Protein AF-A0A843DKY7-F1 (afdb_monomer_lite)

Structure (mmCIF, N/CA/C/O backbone):
data_AF-A0A843DKY7-F1
#
_entry.id   AF-A0A843DKY7-F1
#
loop_
_atom_site.group_PDB
_atom_site.id
_atom_site.type_symbol
_atom_site.label_atom_id
_atom_site.label_alt_id
_atom_site.label_comp_id
_atom_site.label_asym_id
_atom_site.label_entity_id
_atom_site.label_seq_id
_atom_site.pdbx_PDB_ins_code
_atom_site.Cartn_x
_atom_site.Cartn_y
_atom_site.Cartn_z
_atom_site.occupancy
_atom_site.B_iso_or_equiv
_atom_site.auth_seq_id
_atom_site.auth_comp_id
_atom_site.auth_asym_id
_atom_site.auth_atom_id
_atom_site.pdbx_PDB_model_num
ATOM 1 N N . ILE A 1 1 ? 9.803 6.520 -13.014 1.00 85.88 1 ILE A N 1
ATOM 2 C CA . ILE A 1 1 ? 9.256 6.016 -14.302 1.00 85.88 1 ILE A CA 1
ATOM 3 C C . ILE A 1 1 ? 10.236 5.055 -14.974 1.00 85.88 1 ILE A C 1
ATOM 5 O O . ILE A 1 1 ? 9.936 3.872 -14.982 1.00 85.88 1 ILE A O 1
ATOM 9 N N . ILE A 1 2 ? 11.417 5.503 -15.434 1.00 92.06 2 ILE A N 1
ATOM 10 C CA . ILE A 1 2 ? 12.404 4.651 -16.144 1.00 92.06 2 ILE A CA 1
ATOM 11 C C . ILE A 1 2 ? 12.694 3.332 -15.413 1.00 92.06 2 ILE A C 1
ATOM 13 O O . ILE A 1 2 ? 12.571 2.276 -16.015 1.00 92.06 2 ILE A O 1
ATOM 17 N N . THR A 1 3 ? 12.972 3.379 -14.108 1.00 95.25 3 THR A N 1
ATOM 18 C CA . THR A 1 3 ? 13.234 2.190 -13.275 1.00 95.25 3 THR A CA 1
ATOM 19 C C . THR A 1 3 ? 12.109 1.154 -13.324 1.00 95.25 3 THR A C 1
ATOM 21 O O . THR A 1 3 ? 12.371 -0.039 -13.436 1.00 95.25 3 THR A O 1
ATOM 24 N N . ALA A 1 4 ? 10.850 1.600 -13.271 1.00 94.44 4 ALA A N 1
ATOM 25 C CA . ALA A 1 4 ? 9.692 0.713 -13.353 1.00 94.44 4 ALA A CA 1
ATOM 26 C C . ALA A 1 4 ? 9.533 0.141 -14.771 1.00 94.44 4 ALA A C 1
ATOM 28 O O . ALA A 1 4 ? 9.306 -1.055 -14.940 1.00 94.44 4 ALA A O 1
ATOM 29 N N . THR A 1 5 ? 9.714 0.974 -15.799 1.00 93.06 5 THR A N 1
ATOM 30 C CA . THR A 1 5 ? 9.671 0.535 -17.200 1.00 93.06 5 THR A CA 1
ATOM 31 C C . THR A 1 5 ? 10.745 -0.512 -17.496 1.00 93.06 5 THR A C 1
ATOM 33 O O . THR A 1 5 ? 10.452 -1.534 -18.114 1.00 93.06 5 THR A O 1
ATOM 36 N N . GLU A 1 6 ? 11.971 -0.293 -17.019 1.00 95.19 6 GLU A N 1
ATOM 37 C CA . GLU A 1 6 ? 13.092 -1.221 -17.168 1.00 95.19 6 GLU A CA 1
ATOM 38 C C . GLU A 1 6 ? 12.817 -2.555 -16.463 1.00 95.19 6 GLU A C 1
ATOM 40 O O . GLU A 1 6 ? 12.984 -3.613 -17.073 1.00 95.19 6 GLU A O 1
ATOM 45 N N . ALA A 1 7 ? 12.339 -2.513 -15.214 1.00 96.31 7 ALA A N 1
ATOM 46 C CA . ALA A 1 7 ? 11.987 -3.702 -14.441 1.00 96.31 7 ALA A CA 1
ATOM 47 C C . ALA A 1 7 ? 10.896 -4.534 -15.123 1.00 96.31 7 ALA A C 1
ATOM 49 O O . ALA A 1 7 ? 11.017 -5.751 -15.229 1.00 96.31 7 ALA A O 1
ATOM 50 N N . LYS A 1 8 ? 9.854 -3.886 -15.652 1.00 95.06 8 LYS A N 1
ATOM 51 C CA . LYS A 1 8 ? 8.794 -4.565 -16.402 1.00 95.06 8 LYS A CA 1
ATOM 52 C C . LYS A 1 8 ? 9.326 -5.205 -17.683 1.00 95.06 8 LYS A C 1
ATOM 54 O O . LYS A 1 8 ? 9.057 -6.375 -17.934 1.00 95.06 8 LYS A O 1
ATOM 59 N N . ALA A 1 9 ? 10.104 -4.469 -18.478 1.00 94.94 9 ALA A N 1
ATOM 60 C CA . ALA A 1 9 ? 10.707 -5.017 -19.690 1.00 94.94 9 ALA A CA 1
ATOM 61 C C . ALA A 1 9 ? 11.616 -6.215 -19.367 1.00 94.94 9 ALA A C 1
ATOM 63 O O . ALA A 1 9 ? 11.651 -7.189 -20.114 1.00 94.94 9 ALA A O 1
ATOM 64 N N . HIS A 1 10 ? 12.326 -6.169 -18.237 1.00 96.69 10 HIS A N 1
ATOM 65 C CA . HIS A 1 10 ? 13.105 -7.301 -17.755 1.00 96.69 10 HIS A CA 1
ATOM 66 C C . HIS A 1 10 ? 12.218 -8.486 -17.347 1.00 96.69 10 HIS A C 1
ATOM 68 O O . HIS A 1 10 ? 12.493 -9.596 -17.791 1.00 96.69 10 HIS A O 1
ATOM 74 N N . ALA A 1 11 ? 11.135 -8.269 -16.595 1.00 95.94 11 ALA A N 1
ATOM 75 C CA . ALA A 1 11 ? 10.189 -9.327 -16.228 1.00 95.94 11 ALA A CA 1
ATOM 76 C C . ALA A 1 11 ? 9.627 -10.042 -17.466 1.00 95.94 11 ALA A C 1
ATOM 78 O O . ALA A 1 11 ? 9.637 -11.267 -17.531 1.00 95.94 11 ALA A O 1
ATOM 79 N N . LEU A 1 12 ? 9.200 -9.283 -18.479 1.00 94.94 12 LEU A N 1
ATOM 80 C CA . LEU A 1 12 ? 8.682 -9.833 -19.734 1.00 94.94 12 LEU A CA 1
ATOM 81 C C . LEU A 1 12 ? 9.734 -10.676 -20.468 1.00 94.94 12 LEU A C 1
ATOM 83 O O . LEU A 1 12 ? 9.433 -11.788 -20.901 1.00 94.94 12 LEU A O 1
ATOM 87 N N . ARG A 1 13 ? 10.987 -10.204 -20.526 1.00 95.69 13 ARG A N 1
ATOM 88 C CA . ARG A 1 13 ? 12.103 -10.984 -21.084 1.00 95.69 13 ARG A CA 1
ATOM 89 C C . ARG A 1 13 ? 12.369 -12.271 -20.306 1.00 95.69 13 ARG A C 1
ATOM 91 O O . ARG A 1 13 ? 12.574 -13.306 -20.929 1.00 95.69 13 ARG A O 1
ATOM 98 N N . LEU A 1 14 ? 12.344 -12.232 -18.970 1.00 96.12 14 LEU A N 1
ATOM 99 C CA . LEU A 1 14 ? 12.521 -13.428 -18.131 1.00 96.12 14 LEU A CA 1
ATOM 100 C C . LEU A 1 14 ? 11.415 -14.464 -18.357 1.00 96.12 14 LEU A C 1
ATOM 102 O O . LEU A 1 14 ? 11.662 -15.659 -18.236 1.00 96.12 14 LEU A O 1
ATOM 106 N N . LEU A 1 15 ? 10.215 -14.017 -18.727 1.00 93.88 15 LEU A N 1
ATOM 107 C CA . LEU A 1 15 ? 9.104 -14.888 -19.108 1.00 93.88 15 LEU A CA 1
ATOM 108 C C . LEU A 1 15 ? 9.174 -15.361 -20.571 1.00 93.88 15 LEU A C 1
ATOM 110 O O . LEU A 1 15 ? 8.297 -16.103 -21.009 1.00 93.88 15 LEU A O 1
ATOM 114 N N . GLY A 1 16 ? 10.189 -14.949 -21.338 1.00 94.19 16 GLY A N 1
ATOM 115 C CA . GLY A 1 16 ? 10.361 -15.315 -22.745 1.00 94.19 16 GLY A CA 1
ATOM 116 C C . GLY A 1 16 ? 9.452 -14.548 -23.709 1.00 94.19 16 GLY A C 1
ATOM 117 O O . GLY A 1 16 ? 9.105 -15.075 -24.762 1.00 94.19 16 GLY A O 1
ATOM 118 N N . ARG A 1 17 ? 9.010 -13.337 -23.350 1.00 92.25 17 ARG A N 1
ATOM 119 C CA . ARG A 1 17 ? 8.252 -12.443 -24.241 1.00 92.25 17 ARG A CA 1
ATOM 120 C C . ARG A 1 17 ? 9.220 -11.557 -25.036 1.00 92.25 17 ARG A C 1
ATOM 122 O O . ARG A 1 17 ? 10.259 -11.141 -24.523 1.00 92.25 17 ARG A O 1
ATOM 129 N N . ASP A 1 18 ? 8.865 -11.260 -26.279 1.00 92.19 18 ASP A N 1
ATOM 130 C CA . ASP A 1 18 ? 9.649 -10.459 -27.232 1.00 92.19 18 ASP A CA 1
ATOM 131 C C . ASP A 1 18 ? 9.268 -8.966 -27.243 1.00 92.19 18 ASP A C 1
ATOM 133 O O . ASP A 1 18 ? 9.926 -8.149 -27.887 1.00 92.19 18 ASP A O 1
ATOM 137 N N . PHE A 1 19 ? 8.250 -8.589 -26.471 1.00 89.19 19 PHE A N 1
ATOM 138 C CA . PHE A 1 19 ? 7.805 -7.214 -26.274 1.00 89.19 19 PHE A CA 1
ATOM 139 C C . PHE A 1 19 ? 8.206 -6.662 -24.896 1.00 89.19 19 PHE A C 1
ATOM 141 O O . PHE A 1 19 ? 8.440 -7.393 -23.934 1.00 89.19 19 PHE A O 1
ATOM 148 N N . THR A 1 20 ? 8.272 -5.334 -24.785 1.00 87.06 20 THR A N 1
ATOM 149 C CA . THR A 1 20 ? 8.711 -4.622 -23.567 1.00 87.06 20 THR A CA 1
ATOM 150 C C . THR A 1 20 ? 7.587 -3.878 -22.841 1.00 87.06 20 THR A C 1
ATOM 152 O O . THR A 1 20 ? 7.809 -3.357 -21.744 1.00 87.06 20 THR A O 1
ATOM 155 N N . GLY A 1 21 ? 6.388 -3.833 -23.425 1.00 80.69 21 GLY A N 1
ATOM 156 C CA . GLY A 1 21 ? 5.214 -3.133 -22.902 1.00 80.69 21 GLY A CA 1
ATOM 157 C C . GLY A 1 21 ? 3.955 -3.987 -22.973 1.00 80.69 21 GLY A C 1
ATOM 158 O O . GLY A 1 21 ? 3.882 -4.932 -23.754 1.00 80.69 21 GLY A O 1
ATOM 159 N N . THR A 1 22 ? 2.972 -3.656 -22.142 1.00 79.19 22 THR A N 1
ATOM 160 C CA . THR A 1 22 ? 1.638 -4.276 -22.180 1.00 79.19 22 THR A CA 1
ATOM 161 C C . THR A 1 22 ? 0.618 -3.280 -22.733 1.00 79.19 22 THR A C 1
ATOM 163 O O . THR A 1 22 ? 0.951 -2.122 -22.974 1.00 79.19 22 THR A O 1
ATOM 166 N N . THR A 1 23 ? -0.634 -3.694 -22.944 1.00 74.94 23 THR A N 1
ATOM 167 C CA . THR A 1 23 ? -1.689 -2.812 -23.482 1.00 74.94 23 THR A CA 1
ATOM 168 C C . THR A 1 23 ? -2.015 -1.613 -22.582 1.00 74.94 23 THR A C 1
ATOM 170 O O . THR A 1 23 ? -2.646 -0.666 -23.042 1.00 74.94 23 THR A O 1
ATOM 173 N N . SER A 1 24 ? -1.587 -1.626 -21.316 1.00 69.44 24 SER A N 1
ATOM 174 C CA . SER A 1 24 ? -1.773 -0.529 -20.366 1.00 69.44 24 SER A CA 1
ATOM 175 C C . SER A 1 24 ? -0.558 -0.401 -19.450 1.00 69.44 24 SER A C 1
ATOM 177 O O . SER A 1 24 ? -0.392 -1.176 -18.510 1.00 69.44 24 SER A O 1
ATOM 179 N N . ASP A 1 25 ? 0.275 0.604 -19.706 1.00 78.75 25 ASP A N 1
ATOM 180 C CA . ASP A 1 25 ? 1.466 0.883 -18.912 1.00 78.75 25 ASP A CA 1
ATOM 181 C C . ASP A 1 25 ? 1.294 2.204 -18.156 1.00 78.75 25 ASP A C 1
ATOM 183 O O . ASP A 1 25 ? 1.544 3.282 -18.693 1.00 78.75 25 ASP A O 1
ATOM 187 N N . ALA A 1 26 ? 0.871 2.122 -16.896 1.00 84.56 26 ALA A N 1
ATOM 188 C CA . ALA A 1 26 ? 0.748 3.274 -16.010 1.00 84.56 26 ALA A CA 1
ATOM 189 C C . ALA A 1 26 ? 1.634 3.093 -14.774 1.00 84.56 26 ALA A C 1
ATOM 191 O O . ALA A 1 26 ? 1.743 1.999 -14.222 1.00 84.56 26 ALA A O 1
ATOM 192 N N . VAL A 1 27 ? 2.266 4.181 -14.334 1.00 85.94 27 VAL A N 1
ATOM 193 C CA . VAL A 1 27 ? 3.005 4.236 -13.070 1.00 85.94 27 VAL A CA 1
ATOM 194 C C . VAL A 1 27 ? 2.420 5.375 -12.256 1.00 85.94 27 VAL A C 1
ATOM 196 O O . VAL A 1 27 ? 2.495 6.528 -12.672 1.00 85.94 27 VAL A O 1
ATOM 199 N N . ILE A 1 28 ? 1.867 5.041 -11.096 1.00 86.50 28 ILE A N 1
ATOM 200 C CA . ILE A 1 28 ? 1.424 6.012 -10.099 1.00 86.50 28 ILE A CA 1
ATOM 201 C C . ILE A 1 28 ? 2.472 6.014 -8.990 1.00 86.50 28 ILE A C 1
ATOM 203 O O . ILE A 1 28 ? 2.857 4.955 -8.495 1.00 86.50 28 ILE A O 1
ATOM 207 N N . ALA A 1 29 ? 2.966 7.197 -8.638 1.00 83.75 29 ALA A N 1
ATOM 208 C CA . ALA A 1 29 ? 3.852 7.396 -7.503 1.00 83.75 29 ALA A CA 1
ATOM 209 C C . ALA A 1 29 ? 3.138 8.301 -6.500 1.00 83.75 29 ALA A C 1
ATOM 211 O O . ALA A 1 29 ? 2.734 9.406 -6.853 1.00 83.75 29 ALA A O 1
ATOM 212 N N . ALA A 1 30 ? 2.994 7.815 -5.274 1.00 83.00 30 ALA A N 1
ATOM 213 C CA . ALA A 1 30 ? 2.473 8.562 -4.139 1.00 83.00 30 ALA A CA 1
ATOM 214 C C . ALA A 1 30 ? 3.508 8.503 -3.010 1.00 83.00 30 ALA A C 1
ATOM 216 O O . ALA A 1 30 ? 4.257 7.528 -2.907 1.00 83.00 30 ALA A O 1
ATOM 217 N N . SER A 1 31 ? 3.582 9.558 -2.206 1.00 77.81 31 SER A N 1
ATOM 218 C CA . SER A 1 31 ? 4.491 9.656 -1.067 1.00 77.81 31 SER A CA 1
ATOM 219 C C . SER A 1 31 ? 3.825 10.470 0.028 1.00 77.81 31 SER A C 1
ATOM 221 O O . SER A 1 31 ? 3.148 11.452 -0.264 1.00 77.81 31 SER A O 1
ATOM 223 N N . GLU A 1 32 ? 4.085 10.085 1.269 1.00 73.06 32 GLU A N 1
ATOM 224 C CA . GLU A 1 32 ? 3.711 10.821 2.473 1.00 73.06 32 GLU A CA 1
ATOM 225 C C . GLU A 1 32 ? 4.990 11.126 3.270 1.00 73.06 32 GLU A C 1
ATOM 227 O O . GLU A 1 32 ? 5.943 10.341 3.249 1.00 73.06 32 GLU A O 1
ATOM 232 N N . GLY A 1 33 ? 5.026 12.270 3.955 1.00 74.88 33 GLY A N 1
ATOM 233 C CA . GLY A 1 33 ? 6.135 12.670 4.828 1.00 74.88 33 GLY A CA 1
ATOM 234 C C . GLY A 1 33 ? 7.287 13.430 4.155 1.00 74.88 33 GLY A C 1
ATOM 235 O O . GLY A 1 33 ? 7.268 13.740 2.966 1.00 74.88 33 GLY A O 1
ATOM 236 N N . ASP A 1 34 ? 8.307 13.737 4.961 1.00 77.25 34 ASP A N 1
ATOM 237 C CA . ASP A 1 34 ? 9.353 14.719 4.626 1.00 77.25 34 ASP A CA 1
ATOM 238 C C . ASP A 1 34 ? 10.498 14.163 3.764 1.00 77.25 34 ASP A C 1
ATOM 240 O O . ASP A 1 34 ? 11.342 14.910 3.264 1.00 77.25 34 ASP A O 1
ATOM 244 N N . THR A 1 35 ? 10.584 12.838 3.609 1.00 81.38 35 THR A N 1
ATOM 245 C CA . THR A 1 35 ? 11.693 12.217 2.874 1.00 81.38 35 THR A CA 1
ATOM 246 C C . THR A 1 35 ? 11.495 12.381 1.374 1.00 81.38 35 THR A C 1
ATOM 248 O O . THR A 1 35 ? 10.654 11.726 0.764 1.00 81.38 35 THR A O 1
ATOM 251 N N . VAL A 1 36 ? 12.339 13.206 0.756 1.00 84.12 36 VAL A N 1
ATOM 252 C CA . VAL A 1 36 ? 12.320 13.438 -0.690 1.00 84.12 36 VAL A CA 1
ATOM 253 C C . VAL A 1 36 ? 13.501 12.732 -1.352 1.00 84.12 36 VAL A C 1
ATOM 255 O O . VAL A 1 36 ? 14.664 13.057 -1.115 1.00 84.12 36 VAL A O 1
ATOM 258 N N . HIS A 1 37 ? 13.209 11.781 -2.238 1.00 86.44 37 HIS A N 1
ATOM 259 C CA . HIS A 1 37 ? 14.212 11.181 -3.115 1.00 86.44 37 HIS A CA 1
ATOM 260 C C . HIS A 1 37 ? 14.259 11.938 -4.443 1.00 86.44 37 HIS A C 1
ATOM 262 O O . HIS A 1 37 ? 13.343 11.832 -5.254 1.00 86.44 37 HIS A O 1
ATOM 268 N N . THR A 1 38 ? 15.348 12.665 -4.703 1.00 87.81 38 THR A N 1
ATOM 269 C CA . THR A 1 38 ? 15.523 13.403 -5.968 1.00 87.81 38 THR A CA 1
ATOM 270 C C . THR A 1 38 ? 15.547 12.474 -7.184 1.00 87.81 38 THR A C 1
ATOM 272 O O . THR A 1 38 ? 15.102 12.841 -8.269 1.00 87.81 38 THR A O 1
ATOM 275 N N . TYR A 1 39 ? 16.076 11.262 -7.019 1.00 90.12 39 TYR A N 1
ATOM 276 C CA . TYR A 1 39 ? 16.180 10.270 -8.079 1.00 90.12 39 TYR A CA 1
ATOM 277 C C . TYR A 1 39 ? 16.059 8.852 -7.513 1.00 90.12 39 TYR A C 1
ATOM 279 O O . TYR A 1 39 ? 16.431 8.575 -6.375 1.00 90.12 39 TYR A O 1
ATOM 287 N N . ALA A 1 40 ? 15.542 7.941 -8.340 1.00 93.19 40 ALA A N 1
ATOM 288 C CA . ALA A 1 40 ? 15.333 6.538 -7.985 1.00 93.19 40 ALA A CA 1
ATOM 289 C C . ALA A 1 40 ? 15.757 5.594 -9.124 1.00 93.19 40 ALA A C 1
ATOM 291 O O . ALA A 1 40 ? 15.056 4.635 -9.449 1.00 93.19 40 ALA A O 1
ATOM 292 N N . GLY A 1 41 ? 16.882 5.897 -9.782 1.00 94.44 41 GLY A N 1
ATOM 293 C CA . GLY A 1 41 ? 17.485 5.018 -10.794 1.00 94.44 41 GLY A CA 1
ATOM 294 C C . GLY A 1 41 ? 17.959 3.694 -10.186 1.00 94.44 41 GLY A C 1
ATOM 295 O O . GLY A 1 41 ? 18.215 3.633 -8.985 1.00 94.44 41 GLY A O 1
ATOM 296 N N . THR A 1 42 ? 18.114 2.646 -10.995 1.00 93.88 42 THR A N 1
ATOM 297 C CA . 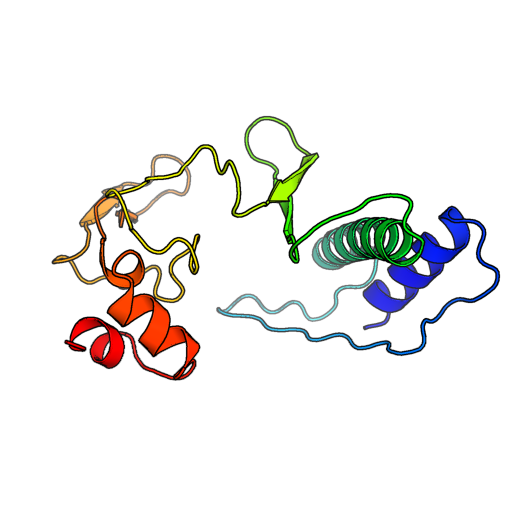THR A 1 42 ? 18.444 1.270 -10.551 1.00 93.88 42 THR A CA 1
ATOM 298 C C . THR A 1 42 ? 19.719 1.148 -9.711 1.00 93.88 42 THR A C 1
ATOM 300 O O . THR A 1 42 ? 19.853 0.209 -8.932 1.00 93.88 42 THR A O 1
ATOM 303 N N . PHE A 1 43 ? 20.637 2.112 -9.806 1.00 93.19 43 PHE A N 1
ATOM 304 C CA . PHE A 1 43 ? 21.839 2.157 -8.971 1.00 93.19 43 PHE A CA 1
ATOM 305 C C . PHE A 1 43 ? 21.577 2.622 -7.524 1.00 93.19 43 PHE A C 1
ATOM 307 O O . PHE A 1 43 ? 22.348 2.315 -6.616 1.00 93.19 43 PHE A O 1
ATOM 314 N N . THR A 1 44 ? 20.478 3.338 -7.286 1.00 94.62 44 THR A N 1
ATOM 315 C CA . THR A 1 44 ? 20.116 3.866 -5.963 1.00 94.62 44 THR A CA 1
ATOM 316 C C . THR A 1 44 ? 19.361 2.865 -5.110 1.00 94.62 44 THR A C 1
ATOM 318 O O . THR A 1 44 ? 18.674 1.991 -5.625 1.00 94.62 44 THR A O 1
ATOM 321 N N . GLU A 1 45 ? 19.409 3.045 -3.794 1.00 92.50 45 GLU A N 1
ATOM 322 C CA . GLU A 1 45 ? 18.647 2.223 -2.855 1.00 92.50 45 GLU A CA 1
ATOM 323 C C . GLU A 1 45 ? 17.117 2.253 -3.087 1.00 92.50 45 GLU A C 1
ATOM 325 O O . GLU A 1 45 ? 16.535 1.176 -3.241 1.00 92.50 45 GLU A O 1
ATOM 330 N N . PRO A 1 46 ? 16.435 3.416 -3.202 1.00 92.31 46 PRO A N 1
ATOM 331 C CA . PRO A 1 46 ? 15.014 3.435 -3.565 1.00 92.31 46 PRO A CA 1
ATOM 332 C C . PRO A 1 46 ? 14.757 2.810 -4.943 1.00 92.31 46 PRO A C 1
ATOM 334 O O . PRO A 1 46 ? 13.785 2.078 -5.117 1.00 92.31 46 PRO A O 1
ATOM 337 N N . GLY A 1 47 ? 15.648 3.029 -5.914 1.00 95.06 47 GLY A N 1
ATOM 338 C CA . GLY A 1 47 ? 15.515 2.449 -7.248 1.00 95.06 47 GLY A CA 1
ATOM 339 C C . GLY A 1 47 ? 15.629 0.927 -7.271 1.00 95.06 47 GLY A C 1
ATOM 340 O O . GLY A 1 47 ? 14.822 0.282 -7.933 1.00 95.06 47 GLY A O 1
ATOM 341 N N . LYS A 1 48 ? 16.555 0.335 -6.507 1.00 95.12 48 LYS A N 1
ATOM 342 C CA . LYS A 1 48 ? 16.673 -1.127 -6.347 1.00 95.12 48 LYS A CA 1
ATOM 343 C C . LYS A 1 48 ? 15.388 -1.734 -5.786 1.00 95.12 48 LYS A C 1
ATOM 345 O O . LYS A 1 48 ? 14.930 -2.761 -6.281 1.00 95.12 48 LYS A O 1
ATOM 350 N N . ARG A 1 49 ? 14.776 -1.075 -4.795 1.00 93.50 49 ARG A N 1
ATOM 351 C CA . ARG A 1 49 ? 13.513 -1.517 -4.177 1.00 93.50 49 ARG A CA 1
ATOM 352 C C . ARG A 1 49 ? 12.341 -1.434 -5.152 1.00 93.50 49 ARG A C 1
ATOM 354 O O . ARG A 1 49 ? 11.616 -2.412 -5.305 1.00 93.50 49 ARG A O 1
ATOM 361 N N . ILE A 1 50 ? 12.199 -0.308 -5.856 1.00 94.19 50 ILE A N 1
ATOM 362 C CA . ILE A 1 50 ? 11.181 -0.133 -6.906 1.00 94.19 50 ILE A CA 1
ATOM 363 C C . ILE A 1 50 ? 11.362 -1.188 -7.999 1.00 94.19 50 ILE A C 1
ATOM 365 O O . ILE A 1 50 ? 10.393 -1.819 -8.413 1.00 94.19 50 ILE A O 1
ATOM 369 N N . TYR A 1 51 ? 12.599 -1.404 -8.448 1.00 96.31 51 TYR A N 1
ATOM 370 C CA . TYR A 1 51 ? 12.911 -2.373 -9.490 1.00 96.31 51 TYR A CA 1
ATOM 371 C C . TYR A 1 51 ? 12.500 -3.788 -9.084 1.00 96.31 51 TYR A C 1
ATOM 373 O O . TYR A 1 51 ? 11.785 -4.452 -9.828 1.00 96.31 51 TYR A O 1
ATOM 381 N N . ALA A 1 52 ? 12.904 -4.233 -7.891 1.00 95.75 52 ALA A N 1
ATOM 382 C CA . ALA A 1 52 ? 12.559 -5.556 -7.382 1.00 95.75 52 ALA A CA 1
ATOM 383 C C . ALA A 1 52 ? 11.037 -5.746 -7.263 1.00 95.75 52 ALA A C 1
ATOM 385 O O . ALA A 1 52 ? 10.521 -6.788 -7.667 1.00 95.75 52 ALA A O 1
ATOM 386 N N . ALA A 1 53 ? 10.321 -4.727 -6.774 1.00 95.06 53 ALA A N 1
ATOM 387 C CA . ALA A 1 53 ? 8.867 -4.763 -6.641 1.00 95.06 53 ALA A CA 1
ATOM 388 C C . ALA A 1 53 ? 8.144 -4.865 -7.981 1.00 95.06 53 ALA A C 1
ATOM 390 O O . ALA A 1 53 ? 7.274 -5.719 -8.147 1.00 95.06 53 ALA A O 1
ATOM 391 N N . VAL A 1 54 ? 8.533 -4.043 -8.956 1.00 94.88 54 VAL A N 1
ATOM 392 C CA . VAL A 1 54 ? 7.925 -4.086 -10.288 1.00 94.88 54 VAL A CA 1
ATOM 393 C C . VAL A 1 54 ? 8.264 -5.396 -10.996 1.00 94.88 54 VAL A C 1
ATOM 395 O O . VAL A 1 54 ? 7.373 -6.006 -11.580 1.00 94.88 54 VAL A O 1
ATOM 398 N N . LEU A 1 55 ? 9.513 -5.866 -10.907 1.00 95.88 55 LEU A N 1
ATOM 399 C CA . LEU A 1 55 ? 9.934 -7.136 -11.499 1.00 95.88 55 LEU A CA 1
ATOM 400 C C . LEU A 1 55 ? 9.073 -8.295 -10.975 1.00 95.88 55 LEU A C 1
ATOM 402 O O . LEU A 1 55 ? 8.491 -9.034 -11.765 1.00 95.88 55 LEU A O 1
ATOM 406 N N . HIS A 1 56 ? 8.954 -8.425 -9.650 1.00 95.81 56 HIS A N 1
ATOM 407 C CA . HIS A 1 56 ? 8.163 -9.481 -9.018 1.00 95.81 56 HIS A CA 1
ATOM 408 C C . HIS A 1 56 ? 6.672 -9.364 -9.360 1.00 95.81 56 HIS A C 1
ATOM 410 O O . HIS A 1 56 ? 6.073 -10.320 -9.851 1.00 95.81 56 HIS A O 1
ATOM 416 N N . GLY A 1 57 ? 6.088 -8.176 -9.175 1.00 93.56 57 GLY A N 1
ATOM 417 C CA . GLY A 1 57 ? 4.664 -7.943 -9.411 1.00 93.56 57 GLY A CA 1
ATOM 418 C C . GLY A 1 57 ? 4.242 -8.196 -10.860 1.00 93.56 57 GLY A C 1
ATOM 419 O O . GLY A 1 57 ? 3.205 -8.814 -11.090 1.00 93.56 57 GLY A O 1
ATOM 420 N N . VAL A 1 58 ? 5.055 -7.787 -11.841 1.00 93.44 58 VAL A N 1
ATOM 421 C CA . VAL A 1 58 ? 4.776 -8.042 -13.264 1.00 93.44 58 VAL A CA 1
ATOM 422 C C . VAL A 1 58 ? 4.840 -9.534 -13.573 1.00 93.44 58 VAL A C 1
ATOM 424 O O . VAL A 1 58 ? 3.959 -10.036 -14.266 1.00 93.44 58 VAL A O 1
ATOM 427 N N . MET A 1 59 ? 5.829 -10.262 -13.042 1.00 93.69 59 MET A N 1
ATOM 428 C CA . MET A 1 59 ? 5.908 -11.710 -13.255 1.00 93.69 59 MET A CA 1
ATOM 429 C C . MET A 1 59 ? 4.661 -12.431 -12.735 1.00 93.69 59 MET A C 1
ATOM 431 O O . MET A 1 59 ? 4.088 -13.259 -13.442 1.00 93.69 59 MET A O 1
ATOM 435 N N . GLU A 1 60 ? 4.205 -12.089 -11.531 1.00 93.75 60 GLU A N 1
ATOM 436 C CA . GLU A 1 60 ? 2.999 -12.677 -10.943 1.00 93.75 60 GLU A CA 1
ATOM 437 C C . GLU A 1 60 ? 1.721 -12.261 -11.685 1.00 93.75 60 GLU A C 1
ATOM 439 O O . GLU A 1 60 ? 0.827 -13.082 -11.901 1.00 93.75 60 GLU A O 1
ATOM 444 N N . ALA A 1 61 ? 1.638 -11.011 -12.146 1.00 91.00 61 ALA A N 1
ATOM 445 C CA . ALA A 1 61 ? 0.511 -10.533 -12.943 1.00 91.00 61 ALA A CA 1
ATOM 446 C C . ALA A 1 61 ? 0.393 -11.271 -14.286 1.00 91.00 61 ALA A C 1
ATOM 448 O O . ALA A 1 61 ? -0.705 -11.686 -14.654 1.00 91.00 61 ALA A O 1
ATOM 449 N N . VAL A 1 62 ? 1.508 -11.490 -14.992 1.00 91.31 62 VAL A N 1
ATOM 450 C CA . VAL A 1 62 ? 1.506 -12.213 -16.274 1.00 91.31 62 VAL A CA 1
ATOM 451 C C . VAL A 1 62 ? 1.106 -13.676 -16.081 1.00 91.31 62 VAL A C 1
ATOM 453 O O . VAL A 1 62 ? 0.219 -14.152 -16.785 1.00 91.31 62 VAL A O 1
ATOM 456 N N . LYS A 1 63 ? 1.661 -14.373 -15.077 1.00 91.19 63 LYS A N 1
ATOM 457 C CA . LYS A 1 63 ? 1.265 -15.759 -14.754 1.00 91.19 63 LYS A CA 1
ATOM 458 C C . LYS A 1 63 ? -0.242 -15.894 -14.519 1.00 91.19 63 LYS A C 1
ATOM 460 O O . LYS A 1 63 ? -0.837 -16.893 -14.919 1.00 91.19 63 LYS A O 1
ATOM 465 N N . ARG A 1 64 ? -0.857 -14.902 -13.864 1.00 90.50 64 ARG A N 1
ATOM 466 C CA . ARG A 1 64 ? -2.308 -14.860 -13.622 1.00 90.50 64 ARG A CA 1
ATOM 467 C C . ARG A 1 64 ? -3.097 -14.558 -14.891 1.00 90.50 64 ARG A C 1
ATOM 469 O O . ARG A 1 64 ? -4.094 -15.223 -15.143 1.00 90.50 64 ARG A O 1
ATOM 476 N N . HIS A 1 65 ? -2.644 -13.597 -15.696 1.00 89.31 65 HIS A N 1
ATOM 477 C CA . HIS A 1 65 ? -3.269 -13.273 -16.980 1.00 89.31 65 HIS A CA 1
ATOM 478 C C . HIS A 1 65 ? -3.300 -14.483 -17.926 1.00 89.31 65 HIS A C 1
ATOM 480 O O . HIS A 1 65 ? -4.291 -14.715 -18.607 1.00 89.31 65 HIS A O 1
ATOM 486 N N . GLU A 1 66 ? -2.241 -15.291 -17.909 1.00 90.38 66 GLU A N 1
ATOM 487 C CA . GLU A 1 66 ? -2.106 -16.501 -18.727 1.00 90.38 66 GLU A CA 1
ATOM 488 C C . GLU A 1 66 ? -2.795 -17.734 -18.119 1.00 90.38 66 GLU A C 1
ATOM 490 O O . GLU A 1 66 ? -2.746 -18.817 -18.694 1.00 90.38 66 GLU A O 1
ATOM 495 N N . GLY A 1 67 ? -3.423 -17.603 -16.946 1.00 89.75 67 GLY A N 1
ATOM 496 C CA . GLY A 1 67 ? -4.129 -18.701 -16.284 1.00 89.75 67 GLY A CA 1
ATOM 497 C C . GLY A 1 67 ? -3.224 -19.749 -15.625 1.00 89.75 67 GLY A C 1
ATOM 498 O O . GLY A 1 67 ? -3.730 -20.747 -15.120 1.00 89.75 67 GLY A O 1
ATOM 499 N N . THR A 1 68 ? -1.906 -19.523 -15.568 1.00 90.88 68 THR A N 1
ATOM 500 C CA . THR A 1 68 ? -0.955 -20.411 -14.867 1.00 90.88 68 THR A CA 1
ATOM 501 C C . THR A 1 68 ? -1.216 -20.431 -13.358 1.00 90.88 68 THR A C 1
ATOM 503 O O . THR A 1 68 ? -1.044 -21.453 -12.699 1.00 90.88 68 THR A O 1
ATOM 506 N N . VAL A 1 69 ? -1.648 -19.296 -12.799 1.00 87.38 69 VAL A N 1
ATOM 507 C CA . VAL A 1 69 ? -2.041 -19.160 -11.392 1.00 87.38 69 VAL A CA 1
ATOM 508 C C . VAL A 1 69 ? -3.435 -18.549 -11.3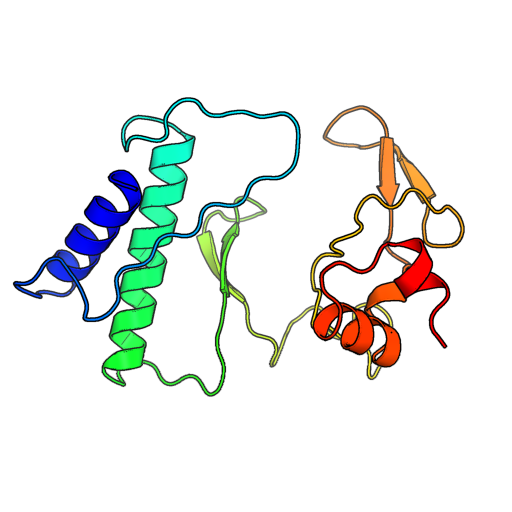27 1.00 87.38 69 VAL A C 1
ATOM 510 O O . VAL A 1 69 ? -3.639 -17.424 -11.774 1.00 87.38 69 VAL A O 1
ATOM 513 N N . SER A 1 70 ? -4.391 -19.262 -10.730 1.00 85.62 70 SER A N 1
ATOM 514 C CA . SER A 1 70 ? -5.750 -18.749 -10.525 1.00 85.62 70 SER A CA 1
ATOM 515 C C . SER A 1 70 ? -5.892 -18.066 -9.162 1.00 85.62 70 SER A C 1
ATOM 517 O O . SER A 1 70 ? -5.425 -18.577 -8.136 1.00 85.62 70 SER A O 1
ATOM 519 N N . ARG A 1 71 ? -6.544 -16.898 -9.154 1.00 83.12 71 ARG A N 1
ATOM 520 C CA . ARG A 1 71 ? -6.915 -16.138 -7.953 1.00 83.12 71 ARG A CA 1
ATOM 521 C C . ARG A 1 71 ? -8.314 -15.561 -8.132 1.00 83.12 71 ARG A C 1
ATOM 523 O O . ARG A 1 71 ? -8.606 -14.959 -9.159 1.00 83.12 71 ARG A O 1
ATOM 530 N N . GLY A 1 72 ? -9.165 -15.725 -7.120 1.00 81.62 72 GLY A N 1
ATOM 531 C CA . GLY A 1 72 ? -10.534 -15.194 -7.135 1.00 81.62 72 GLY A CA 1
ATOM 532 C C . GLY A 1 72 ? -10.625 -13.695 -6.834 1.00 81.62 72 GLY A C 1
ATOM 533 O O . GLY A 1 72 ? -11.665 -13.087 -7.078 1.00 81.62 72 GLY A O 1
ATOM 534 N N . ARG A 1 73 ? -9.557 -13.095 -6.293 1.00 81.50 73 ARG A N 1
ATOM 535 C CA . ARG A 1 73 ? -9.476 -11.678 -5.917 1.00 81.50 73 ARG A CA 1
ATOM 536 C C . ARG A 1 73 ? -8.065 -11.123 -6.139 1.00 81.50 73 ARG A C 1
ATOM 538 O O . ARG A 1 73 ? -7.118 -11.909 -6.197 1.00 81.50 73 ARG A O 1
ATOM 545 N N . PRO A 1 74 ? -7.909 -9.789 -6.251 1.00 82.81 74 PRO A N 1
ATOM 546 C CA . PRO A 1 74 ? -6.598 -9.147 -6.237 1.00 82.81 74 PRO A CA 1
ATOM 547 C C . PRO A 1 74 ? -5.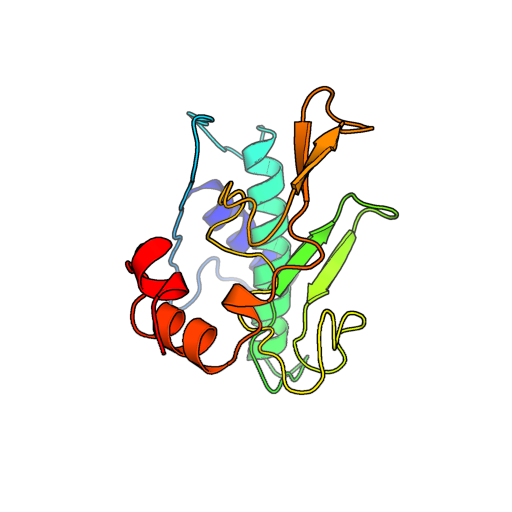813 -9.480 -4.962 1.00 82.81 74 PRO A C 1
ATOM 549 O O . PRO A 1 74 ? -6.395 -9.711 -3.903 1.00 82.81 74 PRO A O 1
ATOM 552 N N . SER A 1 75 ? -4.487 -9.471 -5.062 1.00 85.69 75 SER A N 1
ATOM 553 C CA . SER A 1 75 ? -3.579 -9.736 -3.940 1.00 85.69 75 SER A CA 1
ATOM 554 C C . SER A 1 75 ? -2.420 -8.752 -3.975 1.00 85.69 75 SER A C 1
ATOM 556 O O . SER A 1 75 ? -1.999 -8.332 -5.057 1.00 85.69 75 SER A O 1
ATOM 558 N N . TYR A 1 76 ? -1.884 -8.428 -2.802 1.00 85.94 76 TYR A N 1
ATOM 559 C CA . TYR A 1 76 ? -0.688 -7.601 -2.676 1.00 85.94 76 TYR A CA 1
ATOM 560 C C . TYR A 1 76 ? 0.534 -8.490 -2.485 1.00 85.94 76 TYR A C 1
ATOM 562 O O . TYR A 1 76 ? 0.472 -9.484 -1.771 1.00 85.94 76 TYR A O 1
ATOM 570 N N . PHE A 1 77 ? 1.653 -8.120 -3.100 1.00 89.69 77 PHE A N 1
ATOM 571 C CA . PHE A 1 77 ? 2.943 -8.738 -2.817 1.00 89.69 77 PHE A CA 1
ATOM 572 C C . PHE A 1 77 ? 3.782 -7.760 -2.020 1.00 89.69 77 PHE A C 1
ATOM 574 O O . PHE A 1 77 ? 4.056 -6.650 -2.478 1.00 89.69 77 PHE A O 1
ATOM 581 N N . ILE A 1 78 ? 4.169 -8.171 -0.822 1.00 88.00 78 ILE A N 1
ATOM 582 C CA . ILE A 1 78 ? 4.912 -7.334 0.108 1.00 88.00 78 ILE A CA 1
ATOM 583 C C . ILE A 1 78 ? 6.269 -7.988 0.322 1.00 88.00 78 ILE A C 1
ATOM 585 O O . ILE A 1 78 ? 6.369 -9.178 0.622 1.00 88.00 78 ILE A O 1
ATOM 589 N N . TYR A 1 79 ? 7.326 -7.200 0.154 1.00 89.50 79 TYR A N 1
ATOM 590 C CA . TYR A 1 79 ? 8.666 -7.622 0.524 1.00 89.50 79 TYR A CA 1
ATOM 591 C C . TYR A 1 79 ? 8.904 -7.281 1.992 1.00 89.50 79 TYR A C 1
ATO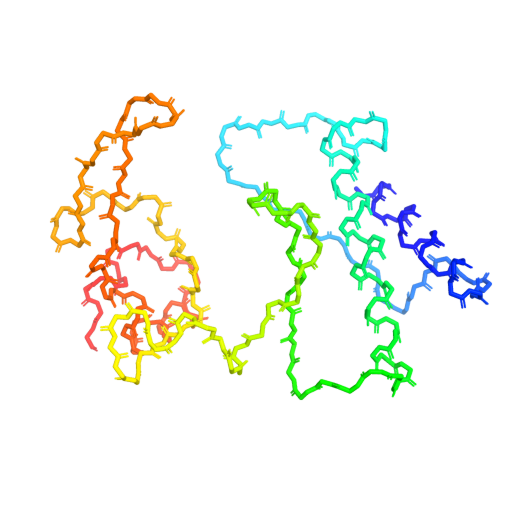M 593 O O . TYR A 1 79 ? 9.065 -6.110 2.349 1.00 89.50 79 TYR A O 1
ATOM 601 N N . SER A 1 80 ? 8.917 -8.298 2.847 1.00 84.06 80 SER A N 1
ATOM 602 C CA . SER A 1 80 ? 9.244 -8.130 4.259 1.00 84.06 80 SER A CA 1
ATOM 603 C C . SER A 1 80 ? 10.748 -8.269 4.469 1.00 84.06 80 SER A C 1
ATOM 605 O O . SER A 1 80 ? 11.404 -9.093 3.838 1.00 84.06 80 SER A O 1
ATOM 607 N N . ARG A 1 81 ? 11.297 -7.465 5.382 1.00 82.75 81 ARG A N 1
ATOM 608 C CA . ARG A 1 81 ? 12.636 -7.672 5.969 1.00 82.75 81 ARG A CA 1
ATOM 609 C C . ARG A 1 81 ? 12.552 -8.167 7.414 1.00 82.75 81 ARG A C 1
ATOM 611 O O . ARG A 1 81 ? 13.576 -8.294 8.075 1.00 82.75 81 ARG A O 1
ATOM 618 N N . PHE A 1 82 ? 11.338 -8.360 7.920 1.00 73.50 82 PHE A N 1
ATOM 619 C CA . PHE A 1 82 ? 11.089 -8.827 9.272 1.00 73.50 82 PHE A CA 1
ATOM 620 C C . PHE A 1 82 ? 11.169 -10.356 9.307 1.00 73.50 82 PHE A C 1
ATOM 622 O O . PHE A 1 82 ? 10.592 -11.007 8.440 1.00 73.50 82 PHE A O 1
ATOM 629 N N . ALA A 1 83 ? 11.855 -10.906 10.313 1.00 72.56 83 ALA A N 1
ATOM 630 C CA . ALA A 1 83 ? 12.230 -12.319 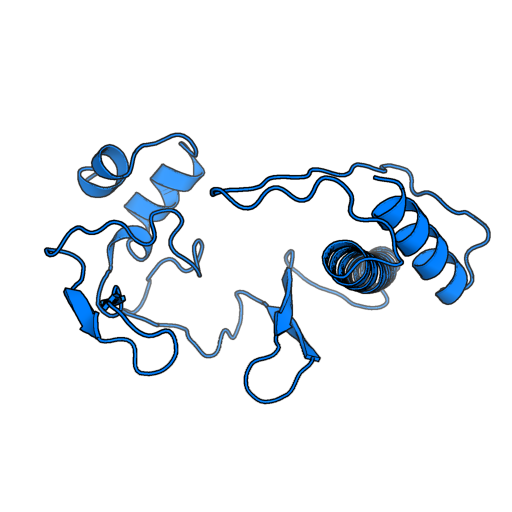10.404 1.00 72.56 83 ALA A CA 1
ATOM 631 C C . ALA A 1 83 ? 13.091 -12.783 9.212 1.00 72.56 83 ALA A C 1
ATOM 633 O O . ALA A 1 83 ? 14.287 -12.497 9.184 1.00 72.56 83 ALA A O 1
ATOM 634 N N . GLU A 1 84 ? 12.502 -13.467 8.232 1.00 77.06 84 GLU A N 1
ATOM 635 C CA . GLU A 1 84 ? 13.180 -13.897 7.009 1.00 77.06 84 GLU A CA 1
ATOM 636 C C . GLU A 1 84 ? 12.826 -12.950 5.859 1.00 77.06 84 GLU A C 1
ATOM 638 O O . GLU A 1 84 ? 11.656 -12.666 5.598 1.00 77.06 84 GLU A O 1
ATOM 643 N N . ALA A 1 85 ? 13.848 -12.426 5.180 1.00 84.38 85 ALA A N 1
ATOM 644 C CA . ALA A 1 85 ? 13.629 -11.497 4.085 1.00 84.38 85 ALA A CA 1
ATOM 645 C C . ALA A 1 85 ? 13.036 -12.226 2.872 1.00 84.38 85 ALA A C 1
ATOM 647 O O . ALA A 1 85 ? 13.629 -13.178 2.367 1.00 84.38 85 ALA A O 1
ATOM 648 N N . GLY A 1 86 ? 11.894 -11.755 2.370 1.00 89.81 86 GLY A N 1
ATOM 649 C CA . GLY A 1 86 ? 11.224 -12.427 1.264 1.00 89.81 86 GLY A CA 1
ATOM 650 C C . GLY A 1 86 ? 9.948 -11.748 0.784 1.00 89.81 86 GLY A C 1
ATOM 651 O O . GLY A 1 86 ? 9.383 -10.872 1.443 1.00 89.81 86 GLY A O 1
ATOM 652 N N . TRP A 1 87 ? 9.509 -12.176 -0.399 1.00 92.12 87 TRP A N 1
ATOM 653 C CA . TRP A 1 87 ? 8.204 -11.835 -0.955 1.00 92.12 87 TRP A CA 1
ATOM 654 C C . TRP A 1 87 ? 7.127 -12.697 -0.309 1.00 92.12 87 TRP A C 1
ATOM 656 O O . TRP A 1 87 ? 7.241 -13.921 -0.316 1.00 92.12 87 TRP A O 1
ATOM 666 N N . PHE A 1 88 ? 6.059 -12.071 0.177 1.00 88.00 88 PHE A N 1
ATOM 667 C CA . PHE A 1 88 ? 4.852 -12.782 0.578 1.00 88.00 88 PHE A CA 1
ATOM 668 C C . PHE A 1 88 ? 3.629 -12.228 -0.153 1.00 88.00 88 PHE A C 1
ATOM 670 O O . PHE A 1 88 ? 3.500 -11.020 -0.364 1.00 88.00 88 PHE A O 1
ATOM 677 N N . GLU A 1 89 ? 2.738 -13.131 -0.555 1.00 88.38 89 GLU A N 1
ATOM 678 C CA . GLU A 1 89 ? 1.431 -12.789 -1.111 1.00 88.38 89 GLU A CA 1
ATOM 679 C C . GLU A 1 89 ? 0.463 -12.565 0.053 1.00 88.38 89 GLU A C 1
ATOM 681 O O . GLU A 1 89 ? 0.100 -13.503 0.762 1.00 88.38 89 GLU A O 1
ATOM 686 N N . TRP A 1 90 ? 0.048 -11.321 0.267 1.00 84.38 90 TRP A N 1
ATOM 687 C CA . TRP A 1 90 ? -1.030 -11.015 1.192 1.00 84.38 90 TRP A CA 1
ATOM 688 C C . TRP A 1 90 ? -2.380 -11.294 0.527 1.00 84.38 90 TRP A C 1
ATOM 690 O O . TRP A 1 90 ? -2.680 -10.772 -0.555 1.00 84.38 90 TRP A O 1
ATOM 700 N N . GLN A 1 91 ? -3.197 -12.096 1.208 1.00 81.12 91 GLN A N 1
ATOM 701 C CA . GLN A 1 91 ? -4.556 -12.448 0.812 1.00 81.12 91 GLN A CA 1
ATOM 702 C C . GLN A 1 91 ? -5.521 -12.145 1.962 1.00 81.12 91 GLN A C 1
ATOM 704 O O . GLN A 1 91 ? -5.170 -12.279 3.136 1.00 81.12 91 GLN A O 1
ATOM 709 N N . LYS A 1 92 ? -6.749 -11.740 1.620 1.00 77.88 92 LYS A N 1
ATOM 710 C CA . LYS A 1 92 ? -7.802 -11.507 2.616 1.00 77.88 92 LYS A CA 1
ATOM 711 C C . LYS A 1 92 ? -8.289 -12.833 3.201 1.00 77.88 92 LYS A C 1
ATOM 713 O O . LYS A 1 92 ? -8.518 -12.941 4.404 1.00 77.88 92 LYS A O 1
ATOM 718 N N . GLU A 1 93 ? -8.452 -13.838 2.347 1.00 79.81 93 GLU A N 1
ATOM 719 C CA . GLU A 1 93 ? -8.853 -15.185 2.729 1.00 79.81 93 GLU A CA 1
ATOM 720 C C . GLU A 1 93 ? -7.725 -15.891 3.496 1.00 79.81 93 GLU A C 1
ATOM 722 O O . GLU A 1 93 ? -6.571 -15.865 3.081 1.00 79.81 93 GLU A O 1
ATOM 727 N N . GLY A 1 94 ? -8.053 -16.526 4.627 1.00 80.00 94 GLY A N 1
ATOM 728 C CA . GLY A 1 94 ? -7.073 -17.275 5.424 1.00 80.00 94 GLY A CA 1
ATOM 729 C C . GLY A 1 94 ? -6.002 -16.413 6.100 1.00 80.00 94 GLY A C 1
ATOM 730 O O . GLY A 1 94 ? -4.976 -16.949 6.513 1.00 80.00 94 GLY A O 1
ATOM 731 N N . CYS A 1 95 ? -6.221 -15.096 6.215 1.00 81.69 95 CYS A N 1
ATOM 732 C CA . CYS A 1 95 ? -5.297 -14.197 6.897 1.00 81.69 95 CYS A CA 1
ATOM 733 C C . CYS A 1 95 ? -5.028 -14.702 8.330 1.00 81.69 95 CYS A C 1
ATOM 735 O O . CYS A 1 95 ? -5.976 -14.803 9.115 1.00 81.69 95 CYS A O 1
ATOM 737 N N . PRO A 1 96 ? -3.763 -14.976 8.707 1.00 83.06 96 PRO A N 1
ATOM 738 C CA . PRO A 1 96 ? -3.431 -15.530 10.022 1.00 83.06 96 PRO A CA 1
ATOM 739 C C . PRO A 1 96 ? -3.718 -14.555 11.170 1.00 83.06 96 PRO A C 1
ATOM 741 O O . PRO A 1 96 ? -3.736 -14.953 12.329 1.00 83.06 96 PRO A O 1
ATOM 744 N N . TYR A 1 97 ? -3.942 -13.281 10.845 1.00 82.44 97 TYR A N 1
ATOM 745 C CA . TYR A 1 97 ? -4.268 -12.229 11.799 1.00 82.44 97 TYR A CA 1
ATOM 746 C C . TYR A 1 97 ? -5.777 -12.011 11.964 1.00 82.44 97 TYR A C 1
ATOM 748 O O . TYR A 1 97 ? -6.159 -11.095 12.679 1.00 82.44 97 TYR A O 1
ATOM 756 N N . TYR A 1 98 ? -6.645 -12.769 11.283 1.00 85.81 98 TYR A N 1
ATOM 757 C CA . TYR A 1 98 ? -8.095 -12.609 11.420 1.00 85.81 98 TYR A CA 1
ATOM 758 C C . TYR A 1 98 ? -8.683 -13.531 12.511 1.00 85.81 98 TYR A C 1
ATOM 760 O O . TYR A 1 98 ? -8.439 -14.738 12.454 1.00 85.81 98 TYR A O 1
ATOM 768 N N . PRO A 1 99 ? -9.538 -13.015 13.420 1.00 88.75 99 PRO A N 1
ATOM 769 C CA . PRO A 1 99 ? -9.778 -11.594 13.692 1.00 88.75 99 PRO A CA 1
ATOM 770 C C . PRO A 1 99 ? -8.615 -10.990 14.493 1.00 88.75 99 PRO A C 1
ATOM 772 O O . PRO A 1 99 ? -8.053 -11.657 15.358 1.00 88.75 99 PRO A O 1
ATOM 775 N N . CYS A 1 100 ? -8.274 -9.723 14.245 1.00 82.81 100 CYS A N 1
ATOM 776 C CA . CYS A 1 100 ? -7.239 -9.050 15.043 1.00 82.81 100 CYS A CA 1
ATOM 777 C C . CYS A 1 100 ? -7.802 -8.332 16.279 1.00 82.81 100 CYS A C 1
ATOM 779 O O . CYS A 1 100 ? -7.071 -8.165 17.246 1.00 82.81 100 CYS A O 1
ATOM 781 N N . HIS A 1 101 ? -9.088 -7.962 16.276 1.00 87.69 101 HIS A N 1
ATOM 782 C CA . HIS A 1 101 ? -9.781 -7.296 17.383 1.00 87.69 101 HIS A CA 1
ATOM 783 C C . HIS A 1 101 ? -11.100 -7.991 17.760 1.00 87.69 101 HIS A C 1
ATOM 785 O O . HIS A 1 101 ? -11.330 -8.248 18.938 1.00 87.69 101 HIS A O 1
ATOM 791 N N . PHE A 1 102 ? -11.979 -8.290 16.793 1.00 92.56 102 PHE A N 1
ATOM 792 C CA . PHE A 1 102 ? -13.286 -8.913 17.050 1.00 92.56 102 PHE A CA 1
ATOM 793 C C . PHE A 1 102 ? -13.848 -9.666 15.834 1.00 92.56 102 PHE A C 1
ATOM 795 O O . PHE A 1 102 ? -13.486 -9.414 14.685 1.00 92.56 102 PHE A O 1
ATOM 802 N N . GLU A 1 103 ? -14.758 -10.611 16.075 1.00 93.31 103 GLU A N 1
ATOM 803 C CA . GLU A 1 103 ? -15.417 -11.370 15.007 1.00 93.31 103 GLU A CA 1
ATOM 804 C C . GLU A 1 103 ? -16.320 -10.469 14.146 1.00 93.31 103 GLU A C 1
ATOM 806 O O . GLU A 1 103 ? -17.112 -9.685 14.661 1.00 93.31 103 GLU A O 1
ATOM 811 N N . GLY A 1 104 ? -16.210 -10.579 12.818 1.00 91.75 104 GLY A N 1
ATOM 812 C CA . GLY A 1 104 ? -16.991 -9.761 11.882 1.00 91.75 104 GLY A CA 1
ATOM 813 C C . GLY A 1 104 ? -16.400 -8.376 11.602 1.00 91.75 104 GLY A C 1
ATOM 814 O O . GLY A 1 104 ? -17.019 -7.577 10.898 1.00 91.75 104 GLY A O 1
ATOM 815 N N . GLN A 1 105 ? -15.201 -8.092 12.112 1.00 92.81 105 GLN A N 1
ATOM 816 C CA . GLN A 1 105 ? -14.460 -6.878 11.790 1.00 92.81 105 GLN A CA 1
ATOM 817 C C . GLN A 1 105 ? -14.172 -6.723 10.287 1.00 92.81 105 GLN A C 1
ATOM 819 O O . GLN A 1 105 ? -14.018 -7.691 9.536 1.00 92.81 105 GLN A O 1
ATOM 824 N N . SER A 1 106 ? -14.006 -5.476 9.862 1.00 92.12 106 SER A N 1
ATOM 825 C CA . SER A 1 106 ? -13.396 -5.132 8.586 1.00 92.12 106 SER A CA 1
ATOM 826 C C . SER A 1 106 ? -11.875 -5.260 8.669 1.00 92.12 106 SER A C 1
ATOM 828 O O . SER A 1 106 ? -11.249 -4.748 9.590 1.00 92.12 106 SER A O 1
ATOM 830 N N . CYS A 1 107 ? -11.279 -5.907 7.668 1.00 87.81 107 CYS A N 1
ATOM 831 C CA . CYS A 1 107 ? -9.828 -5.921 7.440 1.00 87.81 107 CYS A CA 1
ATOM 832 C C . CYS A 1 107 ? -9.464 -5.218 6.127 1.00 87.81 107 CYS A C 1
ATOM 834 O O . CYS A 1 107 ? -8.429 -5.510 5.536 1.00 87.81 107 CYS A O 1
ATOM 836 N N . ASP A 1 108 ? -10.336 -4.339 5.626 1.00 87.38 108 ASP A N 1
ATOM 837 C CA . ASP A 1 108 ? -10.079 -3.618 4.375 1.00 87.38 108 ASP A CA 1
ATOM 838 C C . ASP A 1 108 ? -8.903 -2.629 4.515 1.00 87.38 108 ASP A C 1
ATOM 840 O O . ASP A 1 108 ? -8.262 -2.302 3.520 1.00 87.38 108 ASP A O 1
ATOM 844 N N . PHE A 1 109 ? -8.574 -2.231 5.750 1.00 87.75 109 PHE A N 1
ATOM 845 C CA . PHE A 1 109 ? -7.418 -1.408 6.107 1.00 87.75 109 PHE A CA 1
ATOM 846 C C . PHE A 1 109 ? -6.504 -2.158 7.086 1.00 87.75 109 PHE A C 1
ATOM 848 O O . PHE A 1 109 ? -6.485 -1.870 8.279 1.00 87.75 109 PHE A O 1
ATOM 855 N N . CYS A 1 110 ? -5.738 -3.145 6.599 1.00 76.62 110 CYS A N 1
ATOM 856 C CA . CYS A 1 110 ? -4.770 -3.876 7.438 1.00 76.62 110 CYS A CA 1
ATOM 857 C C . CYS A 1 110 ? -3.735 -2.970 8.117 1.00 76.62 110 CYS A C 1
ATOM 859 O O . CYS A 1 110 ? -3.193 -3.332 9.157 1.00 76.62 110 CYS A O 1
ATOM 861 N N . TYR A 1 111 ? -3.471 -1.807 7.526 1.00 81.94 111 TYR A N 1
ATOM 862 C CA . TYR A 1 111 ? -2.801 -0.695 8.174 1.00 81.94 111 TYR A CA 1
ATOM 863 C C . TYR A 1 111 ? -3.757 0.497 8.198 1.00 81.94 111 TYR A C 1
ATOM 865 O O . TYR A 1 111 ? -4.429 0.767 7.202 1.00 81.94 111 TYR A O 1
ATOM 873 N N . CYS A 1 112 ? -3.823 1.191 9.333 1.00 88.12 112 CYS A N 1
ATOM 874 C CA . CYS A 1 112 ? -4.696 2.344 9.498 1.00 88.12 112 CYS A CA 1
ATOM 875 C C . CYS A 1 112 ? -4.124 3.547 8.720 1.00 88.12 112 CYS A C 1
ATOM 877 O O . CYS A 1 112 ? -3.041 4.006 9.080 1.00 88.12 112 CYS A O 1
ATOM 879 N N . PRO A 1 113 ? -4.820 4.097 7.704 1.00 90.81 113 PRO A N 1
ATOM 880 C CA . PRO A 1 113 ? -4.402 5.318 7.006 1.00 90.81 113 PRO A CA 1
ATOM 881 C C . PRO A 1 113 ? -4.251 6.536 7.923 1.00 90.81 113 PRO A C 1
ATOM 883 O O . PRO A 1 113 ? -3.520 7.456 7.590 1.00 90.81 113 PRO A O 1
ATOM 886 N N . PHE A 1 114 ? -4.892 6.538 9.094 1.00 92.69 114 PHE A N 1
ATOM 887 C CA . PHE A 1 114 ? -4.741 7.613 10.075 1.00 92.69 114 PHE A CA 1
ATOM 888 C C . PHE A 1 114 ? -3.591 7.384 11.056 1.00 92.69 114 PHE A C 1
ATOM 890 O O . PHE A 1 114 ? -3.464 8.145 12.006 1.00 92.69 114 PHE A O 1
ATOM 897 N N . TYR A 1 115 ? -2.786 6.326 10.915 1.00 89.50 115 TYR A N 1
ATOM 898 C CA . TYR A 1 115 ? -1.697 6.079 11.855 1.00 89.50 115 TYR A CA 1
ATOM 899 C C . TYR A 1 115 ? -0.495 7.014 11.607 1.00 89.50 115 TYR A C 1
ATOM 901 O O . TYR A 1 115 ? -0.007 7.071 10.478 1.00 89.50 115 TYR A O 1
ATOM 909 N N . PRO A 1 116 ? 0.097 7.608 12.664 1.00 91.56 116 PRO A N 1
ATOM 910 C CA . PRO A 1 116 ? -0.408 7.657 14.036 1.00 91.56 116 PRO A CA 1
ATOM 911 C C . PRO A 1 116 ? -1.471 8.758 14.178 1.00 91.56 116 PRO A C 1
ATOM 913 O O . PRO A 1 116 ? -1.203 9.910 13.852 1.00 91.56 116 PRO A O 1
ATOM 916 N N . CYS A 1 117 ? -2.653 8.430 14.713 1.00 91.81 117 CYS A N 1
ATOM 917 C CA . CYS A 1 117 ? -3.724 9.429 14.861 1.00 91.81 117 CYS A CA 1
ATOM 918 C C . CYS A 1 117 ? -3.555 10.278 16.126 1.00 91.81 117 CYS A C 1
ATOM 920 O O . CYS A 1 117 ? -4.085 11.379 16.209 1.00 91.81 117 CYS A O 1
ATOM 922 N N . GLY A 1 118 ? -2.823 9.765 17.122 1.00 92.62 118 GLY A N 1
ATOM 923 C CA . GLY A 1 118 ? -2.565 10.457 18.386 1.00 92.62 118 GLY A CA 1
ATOM 924 C C . GLY A 1 118 ? -3.774 10.573 19.320 1.00 92.62 118 GLY A C 1
ATOM 925 O O . GLY A 1 118 ? -3.632 11.148 20.394 1.00 92.62 118 GLY A O 1
ATOM 926 N N . ASP A 1 119 ? -4.938 10.033 18.950 1.00 93.81 119 ASP A N 1
ATOM 927 C CA . ASP A 1 119 ? -6.141 10.052 19.782 1.00 93.81 119 ASP A CA 1
ATOM 928 C C . ASP A 1 119 ? -6.018 9.020 20.915 1.00 93.81 119 ASP A C 1
ATOM 930 O O . ASP A 1 119 ? -6.202 7.819 20.707 1.00 93.81 119 ASP A O 1
ATOM 934 N N . GLU A 1 120 ? -5.705 9.485 22.126 1.00 93.25 120 GLU A N 1
ATOM 935 C CA . GLU A 1 120 ? -5.503 8.630 23.306 1.00 93.25 120 GLU A CA 1
ATOM 936 C C . GLU A 1 120 ? -6.776 7.891 23.769 1.00 93.25 120 GLU A C 1
ATOM 938 O O . GLU A 1 120 ? -6.713 7.021 24.633 1.00 93.25 120 GLU A O 1
ATOM 943 N N . THR A 1 121 ? -7.944 8.175 23.176 1.00 92.38 121 THR A N 1
ATOM 944 C CA . THR A 1 121 ? -9.145 7.343 23.377 1.00 92.38 121 THR A CA 1
ATOM 945 C C . THR A 1 121 ? -9.112 6.049 22.553 1.00 92.38 121 THR A C 1
ATOM 947 O O . THR A 1 121 ? -9.840 5.103 22.856 1.00 92.38 121 THR A O 1
ATOM 950 N N . LEU A 1 122 ? -8.254 5.990 21.528 1.00 92.69 122 LEU A N 1
ATOM 951 C CA . LEU A 1 122 ? -8.093 4.868 20.599 1.00 92.69 122 LEU A CA 1
ATOM 952 C C . LEU A 1 122 ? -6.747 4.137 20.752 1.00 92.69 122 LEU A C 1
ATOM 954 O O . LEU A 1 122 ? -6.527 3.117 20.096 1.00 92.69 122 LEU A O 1
ATOM 958 N N . GLY A 1 123 ? -5.831 4.640 21.577 1.00 92.88 123 GLY A N 1
ATOM 959 C CA . GLY A 1 123 ? -4.496 4.070 21.747 1.00 92.88 123 GLY A CA 1
ATOM 960 C C . GLY A 1 123 ? -3.670 4.818 22.786 1.00 92.88 123 GLY A C 1
ATOM 961 O O . GLY A 1 123 ? -4.188 5.647 23.522 1.00 92.88 123 GLY A O 1
ATOM 962 N N . GLU A 1 124 ? -2.375 4.528 22.851 1.00 94.88 124 GLU A N 1
ATOM 963 C CA . GLU A 1 124 ? -1.479 5.111 23.857 1.00 94.88 124 GLU A CA 1
ATOM 964 C C . GLU A 1 124 ? -0.059 5.324 23.316 1.00 94.88 124 GLU A C 1
ATOM 966 O O . GLU A 1 124 ? 0.404 4.594 22.444 1.00 94.88 124 GLU A O 1
ATOM 971 N N . TRP A 1 125 ? 0.675 6.312 23.830 1.00 94.44 125 TRP A N 1
ATOM 972 C CA . TRP A 1 125 ? 2.083 6.510 23.472 1.00 94.44 125 TRP A CA 1
ATOM 973 C C . TRP A 1 125 ? 3.006 5.639 24.333 1.00 94.44 125 TRP A C 1
ATOM 975 O O . TRP A 1 125 ? 3.187 5.919 25.520 1.00 94.44 125 TRP A O 1
ATOM 985 N N . ILE A 1 126 ? 3.661 4.648 23.724 1.00 93.19 126 ILE A N 1
ATOM 986 C CA . ILE A 1 126 ? 4.615 3.743 24.386 1.00 93.19 126 ILE A CA 1
ATOM 987 C C . ILE A 1 126 ? 6.059 4.047 23.981 1.00 93.19 126 ILE A C 1
ATOM 989 O O . ILE A 1 126 ? 6.320 4.551 22.888 1.00 93.19 126 ILE A O 1
ATOM 993 N N . ASP A 1 127 ? 7.017 3.712 24.841 1.00 92.25 127 ASP A N 1
ATOM 994 C CA . ASP A 1 127 ? 8.434 3.850 24.507 1.00 92.25 127 ASP A CA 1
ATOM 995 C C . ASP A 1 127 ? 8.863 2.773 23.497 1.00 92.25 127 ASP A C 1
ATOM 997 O O . ASP A 1 127 ? 8.628 1.575 23.674 1.00 92.25 127 ASP A O 1
ATOM 1001 N N . SER A 1 128 ? 9.511 3.201 22.415 1.00 85.06 128 SER A N 1
ATOM 1002 C CA . SER A 1 128 ? 10.052 2.306 21.400 1.00 85.06 128 SER A CA 1
ATOM 1003 C C . SER A 1 128 ? 11.295 1.598 21.919 1.00 85.06 128 SER A C 1
ATOM 1005 O O . SER A 1 128 ? 12.300 2.228 22.250 1.00 85.06 128 SER A O 1
ATOM 1007 N N . THR A 1 129 ? 11.273 0.270 21.882 1.00 77.00 129 THR A N 1
ATOM 1008 C CA . THR A 1 129 ? 12.429 -0.568 22.228 1.00 77.00 129 THR A CA 1
ATOM 1009 C C . THR A 1 129 ? 13.492 -0.621 21.127 1.00 77.00 129 THR A C 1
ATOM 1011 O O . THR A 1 129 ? 14.582 -1.135 21.362 1.00 77.00 129 THR A O 1
ATOM 1014 N N . THR A 1 130 ? 13.193 -0.119 19.922 1.00 73.75 130 THR A N 1
ATOM 1015 C CA . THR A 1 130 ? 14.029 -0.305 18.719 1.00 73.75 130 THR A CA 1
ATOM 1016 C C . THR A 1 130 ? 14.413 0.990 18.008 1.00 73.75 130 THR A C 1
ATOM 1018 O O . THR A 1 130 ? 15.523 1.076 17.494 1.00 73.75 130 THR A O 1
ATOM 1021 N N . LEU A 1 131 ? 13.527 1.988 17.953 1.00 70.12 131 LEU A N 1
ATOM 1022 C CA . LEU A 1 131 ? 13.755 3.232 17.201 1.00 70.12 131 LEU A CA 1
ATOM 1023 C C . LEU A 1 131 ? 14.295 4.376 18.073 1.00 70.12 131 LEU A C 1
ATOM 1025 O O . LEU A 1 131 ? 14.831 5.340 17.532 1.00 70.12 131 LEU A O 1
ATOM 1029 N N . GLY A 1 132 ? 14.184 4.257 19.402 1.00 75.75 132 GLY A N 1
ATOM 1030 C CA . GLY A 1 132 ? 14.394 5.365 20.334 1.00 75.75 132 GLY A CA 1
ATOM 1031 C C . GLY A 1 132 ? 13.263 6.400 20.241 1.00 75.75 132 GLY A C 1
ATOM 1032 O O . GLY A 1 132 ? 12.846 6.792 19.155 1.00 75.75 132 GLY A O 1
ATOM 1033 N N . GLY A 1 133 ? 12.737 6.843 21.384 1.00 85.56 133 GLY A N 1
ATOM 1034 C CA . GLY A 1 133 ? 11.577 7.745 21.440 1.00 85.56 133 GLY A CA 1
ATOM 1035 C C . GLY A 1 133 ? 10.241 7.005 21.547 1.00 85.56 133 GLY A C 1
ATOM 1036 O O . GLY A 1 133 ? 10.217 5.804 21.798 1.00 85.56 133 GLY A O 1
ATOM 1037 N N . LYS A 1 134 ? 9.125 7.727 21.399 1.00 90.31 134 LYS A N 1
ATOM 1038 C CA . LYS A 1 134 ? 7.771 7.180 21.581 1.00 90.31 134 LYS A CA 1
ATOM 1039 C C . LYS A 1 134 ? 7.138 6.750 20.259 1.00 90.31 134 LYS A C 1
ATOM 1041 O O . LYS A 1 134 ? 7.316 7.409 19.239 1.00 90.31 134 LYS A O 1
ATOM 1046 N N . VAL A 1 135 ? 6.362 5.673 20.299 1.00 90.12 135 VAL A N 1
ATOM 1047 C CA . VAL A 1 135 ? 5.496 5.207 19.208 1.00 90.12 135 VAL A CA 1
ATOM 1048 C C . VAL A 1 135 ? 4.060 5.118 19.709 1.00 90.12 135 VAL A C 1
ATOM 1050 O O . VAL A 1 135 ? 3.821 4.800 20.871 1.00 90.12 135 VAL A O 1
ATOM 1053 N N . PHE A 1 136 ? 3.098 5.421 18.844 1.00 92.75 136 PHE A N 1
ATOM 1054 C CA . PHE A 1 136 ? 1.686 5.341 19.195 1.00 92.75 136 PHE A CA 1
ATOM 1055 C C . PHE A 1 136 ? 1.199 3.894 19.047 1.00 92.75 136 PHE A C 1
ATOM 1057 O O . PHE A 1 136 ? 1.163 3.357 17.947 1.00 92.75 136 PHE A O 1
ATOM 1064 N N . ALA A 1 137 ? 0.841 3.234 20.139 1.00 91.00 137 ALA A N 1
ATOM 1065 C CA . ALA A 1 137 ? 0.278 1.893 20.144 1.00 91.00 137 ALA A CA 1
ATOM 1066 C C . ALA A 1 137 ? -1.239 1.951 19.924 1.00 91.00 137 ALA A C 1
ATOM 1068 O O . ALA A 1 137 ? -2.011 2.232 20.836 1.00 91.00 137 ALA A O 1
ATOM 1069 N N . CYS A 1 138 ? -1.676 1.639 18.703 1.00 88.50 138 CYS A N 1
ATOM 1070 C CA . CYS A 1 138 ? -3.092 1.516 18.345 1.00 88.50 138 CYS A CA 1
ATOM 1071 C C . CYS A 1 138 ? -3.611 0.066 18.452 1.00 88.50 138 CYS A C 1
ATOM 1073 O O . CYS A 1 138 ? -4.538 -0.312 17.740 1.00 88.50 138 CYS A O 1
ATOM 1075 N N . THR A 1 139 ? -2.994 -0.773 19.290 1.00 85.06 139 THR A N 1
ATOM 1076 C CA . THR A 1 139 ? -3.247 -2.228 19.377 1.00 85.06 139 THR A CA 1
ATOM 1077 C C . THR A 1 139 ? -4.654 -2.602 19.839 1.00 85.06 139 THR A C 1
ATOM 1079 O O . THR A 1 139 ? -5.058 -3.740 19.640 1.00 85.06 139 THR A O 1
ATOM 1082 N N . ASN A 1 140 ? -5.390 -1.661 20.435 1.00 86.44 140 ASN A N 1
ATOM 1083 C CA . ASN A 1 140 ? -6.786 -1.832 20.846 1.00 86.44 140 ASN A CA 1
ATOM 1084 C C . ASN A 1 140 ? -7.759 -0.974 20.010 1.00 86.44 140 ASN A C 1
ATOM 1086 O O . ASN A 1 140 ? -8.939 -0.872 20.344 1.00 86.44 140 ASN A O 1
ATOM 1090 N N . CYS A 1 141 ? -7.285 -0.337 18.933 1.00 91.81 141 CYS A N 1
ATOM 1091 C CA . CYS A 1 141 ? -8.089 0.575 18.125 1.00 91.81 141 CYS A CA 1
ATOM 1092 C C . CYS A 1 141 ? -9.058 -0.181 17.205 1.00 91.81 141 CYS A C 1
ATOM 1094 O O . CYS A 1 141 ? -8.664 -0.857 16.251 1.00 91.81 141 CYS A O 1
ATOM 1096 N N . GLN A 1 142 ? -10.357 0.015 17.427 1.00 93.44 142 GLN A N 1
ATOM 1097 C CA . GLN A 1 142 ? -11.409 -0.604 16.616 1.00 93.44 142 GLN A CA 1
ATOM 1098 C C . GLN A 1 142 ? -11.915 0.284 15.469 1.00 93.44 142 GLN A C 1
ATOM 1100 O O . GLN A 1 142 ? -12.681 -0.196 14.637 1.00 93.44 142 GLN A O 1
ATOM 1105 N N . LEU A 1 143 ? -11.448 1.535 15.362 1.00 94.31 143 LEU A N 1
ATOM 1106 C CA . LEU A 1 143 ? -12.010 2.556 14.467 1.00 94.31 143 LEU A CA 1
ATOM 1107 C C . LEU A 1 143 ? -12.240 2.064 13.027 1.00 94.31 143 LEU A C 1
ATOM 1109 O O . LEU A 1 143 ? -13.361 2.098 12.530 1.00 94.31 143 LEU A O 1
ATOM 1113 N N . LEU A 1 144 ? -11.190 1.574 12.361 1.00 94.31 144 LEU A N 1
ATOM 1114 C CA . LEU A 1 144 ? -11.277 1.056 10.986 1.00 94.31 144 LEU A CA 1
ATOM 1115 C C . LEU A 1 144 ? -11.522 -0.455 10.908 1.00 94.31 144 LEU A C 1
ATOM 1117 O O . LEU A 1 144 ? -11.616 -1.014 9.814 1.00 94.31 144 LEU A O 1
ATOM 1121 N N . HIS A 1 145 ? -11.674 -1.105 12.061 1.00 93.31 145 HIS A N 1
ATOM 1122 C CA . HIS A 1 145 ? -12.169 -2.473 12.163 1.00 93.31 145 HIS A CA 1
ATOM 1123 C C . HIS A 1 145 ? -13.700 -2.508 12.179 1.00 93.31 145 HIS A C 1
ATOM 1125 O O . HIS A 1 145 ? -14.295 -3.512 11.796 1.00 93.31 145 HIS A O 1
ATOM 1131 N N . GLU A 1 146 ? -14.367 -1.414 12.544 1.00 95.31 146 GLU A N 1
ATOM 1132 C CA . GLU A 1 146 ? -15.816 -1.284 12.427 1.00 95.31 146 GLU A CA 1
ATOM 1133 C C . GLU A 1 146 ? -16.255 -1.238 10.949 1.00 95.31 146 GLU A C 1
ATOM 1135 O O . GLU A 1 146 ? -15.873 -0.322 10.210 1.00 95.31 146 GLU A O 1
ATOM 1140 N N . PRO A 1 147 ? -17.102 -2.181 10.480 1.00 95.50 147 PRO A N 1
ATOM 1141 C CA . PRO A 1 147 ? -17.462 -2.275 9.063 1.00 95.50 147 PRO A CA 1
ATOM 1142 C C . PRO A 1 147 ? -18.104 -1.020 8.470 1.00 95.50 147 PRO A C 1
ATOM 1144 O O . PRO A 1 147 ? -17.913 -0.743 7.286 1.00 95.50 147 PRO A O 1
ATOM 1147 N N . LYS A 1 148 ? -18.867 -0.266 9.270 1.00 96.44 148 LYS A N 1
ATOM 1148 C CA . LYS A 1 148 ? -19.508 0.979 8.832 1.00 96.44 148 LYS A CA 1
ATOM 1149 C C . LYS A 1 148 ? -18.483 2.069 8.532 1.00 96.44 148 LYS A C 1
ATOM 1151 O O . LYS A 1 148 ? -18.495 2.618 7.438 1.00 96.44 148 LYS A O 1
ATOM 1156 N N . ARG A 1 149 ? -17.572 2.328 9.471 1.00 96.31 149 ARG A N 1
ATOM 1157 C CA . ARG A 1 149 ? -16.529 3.352 9.337 1.00 96.31 149 ARG A CA 1
ATOM 1158 C C . ARG A 1 149 ? -15.521 2.993 8.249 1.00 96.31 149 ARG A C 1
ATOM 1160 O O . ARG A 1 149 ? -15.182 3.833 7.422 1.00 96.31 149 ARG A O 1
ATOM 1167 N N . ALA A 1 150 ? -15.130 1.718 8.164 1.00 95.75 150 ALA A N 1
ATOM 1168 C CA . ALA A 1 150 ? -14.286 1.237 7.073 1.00 95.75 150 ALA A CA 1
ATOM 1169 C C . ALA A 1 150 ? -14.952 1.423 5.699 1.00 95.75 150 ALA A C 1
ATOM 1171 O O . ALA A 1 150 ? -14.307 1.829 4.737 1.00 95.75 150 ALA A O 1
ATOM 1172 N N . ARG A 1 151 ? -16.255 1.140 5.588 1.00 96.62 151 ARG A N 1
ATOM 1173 C CA . ARG A 1 151 ? -16.997 1.380 4.346 1.00 96.62 151 ARG A CA 1
ATOM 1174 C C . ARG A 1 151 ? -17.065 2.866 4.011 1.00 96.62 151 ARG A C 1
ATOM 1176 O O . ARG A 1 151 ? -16.766 3.216 2.876 1.00 96.62 151 ARG A O 1
ATOM 1183 N N . TYR A 1 152 ? -17.393 3.703 4.991 1.00 97.50 152 TYR A N 1
ATOM 1184 C CA . TYR A 1 152 ? -17.467 5.150 4.817 1.00 97.50 152 TYR A CA 1
ATOM 1185 C C . TYR A 1 152 ? -16.158 5.717 4.262 1.00 97.50 152 TYR A C 1
ATOM 1187 O O . TYR A 1 152 ? -16.174 6.373 3.228 1.00 97.50 152 TYR A O 1
ATOM 1195 N N . LEU A 1 153 ? -15.008 5.371 4.850 1.00 97.00 153 LEU A N 1
ATOM 1196 C CA . LEU A 1 153 ? -13.712 5.846 4.353 1.00 97.00 153 LEU A CA 1
ATOM 1197 C C . LEU A 1 153 ? -13.393 5.351 2.930 1.00 97.00 153 LEU A C 1
ATOM 1199 O O . LEU A 1 153 ? -12.771 6.061 2.150 1.00 97.00 153 LEU A O 1
ATOM 1203 N N . LYS A 1 154 ? -13.832 4.146 2.546 1.00 94.88 154 LYS A N 1
ATOM 1204 C CA . LYS A 1 154 ? -13.660 3.671 1.160 1.00 94.88 154 LYS A CA 1
ATOM 1205 C C .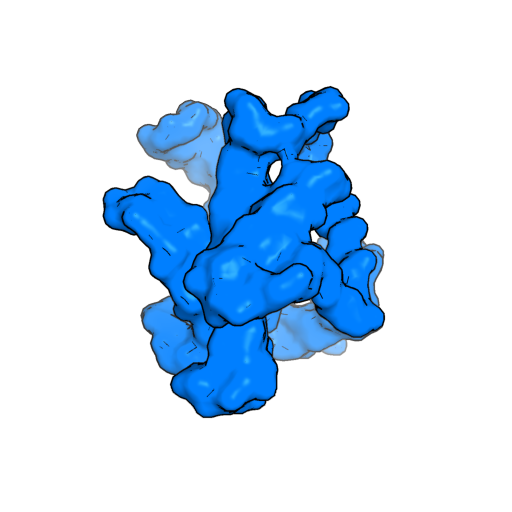 LYS A 1 154 ? -14.498 4.462 0.157 1.00 94.88 154 LYS A C 1
ATOM 1207 O O . LYS A 1 154 ? -14.087 4.599 -0.991 1.00 94.88 154 LYS A O 1
ATOM 1212 N N . GLU A 1 155 ? -15.678 4.913 0.569 1.00 97.00 155 GLU A N 1
ATOM 1213 C CA . GLU A 1 155 ? -16.592 5.718 -0.251 1.00 97.00 155 GLU A CA 1
ATOM 1214 C C . GLU A 1 155 ? -16.191 7.204 -0.256 1.00 97.00 155 GLU A C 1
ATOM 1216 O O . GLU A 1 155 ? -16.440 7.906 -1.236 1.00 97.00 155 GLU A O 1
ATOM 1221 N N . HIS A 1 156 ? -15.502 7.653 0.795 1.00 96.81 156 HIS A N 1
ATOM 1222 C CA . HIS A 1 156 ? -15.037 9.021 1.008 1.00 96.81 156 HIS A CA 1
ATOM 1223 C C . HIS A 1 156 ? -13.535 9.033 1.351 1.00 96.81 156 HIS A C 1
ATOM 1225 O O . HIS A 1 156 ? -13.175 9.300 2.496 1.00 96.81 156 HIS A O 1
ATOM 1231 N N . PRO A 1 157 ? -12.639 8.735 0.389 1.00 93.94 157 PRO A N 1
ATOM 1232 C CA . PRO A 1 157 ? -11.205 8.569 0.655 1.00 93.94 157 PRO A CA 1
ATOM 1233 C C . PRO A 1 157 ? -10.507 9.837 1.162 1.00 93.94 157 PRO A C 1
ATOM 1235 O O . PRO A 1 157 ? -9.452 9.734 1.779 1.00 93.94 157 PRO A O 1
ATOM 1238 N N . ASP A 1 158 ? -11.104 11.008 0.930 1.00 93.81 158 ASP A N 1
ATOM 1239 C CA . ASP A 1 158 ? -10.600 12.302 1.397 1.00 93.81 158 ASP A CA 1
ATOM 1240 C C . ASP A 1 158 ? -11.152 12.701 2.781 1.00 93.81 158 ASP A C 1
ATOM 1242 O O . ASP A 1 158 ? -10.863 13.797 3.260 1.00 93.81 158 ASP A O 1
ATOM 1246 N N . ALA A 1 159 ? -11.967 11.848 3.419 1.00 96.38 159 ALA A N 1
ATOM 1247 C CA . ALA A 1 159 ? -12.520 12.125 4.740 1.00 96.38 159 ALA A CA 1
ATOM 1248 C C . ALA A 1 159 ? -11.406 12.253 5.788 1.00 96.38 159 ALA A C 1
ATOM 1250 O O . ALA A 1 159 ? -10.501 11.417 5.878 1.00 96.38 159 ALA A O 1
ATOM 1251 N N . SER A 1 160 ? -11.511 13.290 6.614 1.00 95.88 160 SER A N 1
ATOM 1252 C CA . SER A 1 160 ? -10.625 13.501 7.755 1.00 95.88 160 SER A CA 1
ATOM 1253 C C . SER A 1 160 ? -10.786 12.412 8.817 1.00 95.88 160 SER A C 1
ATOM 1255 O O . SER A 1 160 ? -11.779 11.678 8.867 1.00 95.88 160 SER A O 1
ATOM 1257 N N . PHE A 1 161 ? -9.798 12.323 9.707 1.00 95.31 161 PHE A N 1
ATOM 1258 C CA . PHE A 1 161 ? -9.850 11.417 10.848 1.00 95.31 161 PHE A CA 1
ATOM 1259 C C . PHE A 1 161 ? -11.097 11.668 11.711 1.00 95.31 161 PHE A C 1
ATOM 1261 O O . PHE A 1 161 ? -11.791 10.718 12.074 1.00 95.31 161 PHE A O 1
ATOM 1268 N N . GLU A 1 162 ? -11.410 12.934 11.994 1.00 96.12 162 GLU A N 1
ATOM 1269 C CA . GLU A 1 162 ? -12.557 13.344 12.805 1.00 96.12 162 GLU A CA 1
ATOM 1270 C C . GLU A 1 162 ? -13.878 12.920 12.158 1.00 96.12 162 GLU A C 1
ATOM 1272 O O . GLU A 1 162 ? -14.739 12.357 12.832 1.00 96.12 162 GLU A O 1
ATOM 1277 N N . GLU A 1 163 ? -14.016 13.110 10.842 1.00 96.94 163 GLU A N 1
ATOM 1278 C CA . GLU A 1 163 ? -15.208 12.689 10.100 1.00 96.94 163 GLU A CA 1
ATOM 1279 C C . GLU A 1 163 ? -15.437 11.180 10.190 1.00 96.94 163 GLU A C 1
ATOM 1281 O O . GLU A 1 163 ? -16.566 10.743 10.410 1.00 96.94 163 GLU A O 1
ATOM 1286 N N . VAL A 1 164 ? -14.383 10.369 10.052 1.00 97.00 164 VAL A N 1
ATOM 1287 C CA . VAL A 1 164 ? -14.510 8.908 10.162 1.00 97.00 164 VAL A CA 1
ATOM 1288 C C . VAL A 1 164 ? -14.776 8.472 11.604 1.00 97.00 164 VAL A C 1
ATOM 1290 O O . VAL A 1 164 ? -15.567 7.553 11.828 1.00 97.00 164 VAL A O 1
ATOM 1293 N N . ARG A 1 165 ? -14.133 9.112 12.588 1.00 94.69 165 ARG A N 1
ATOM 1294 C CA . ARG A 1 165 ? -14.321 8.808 14.014 1.00 94.69 165 ARG A CA 1
ATOM 1295 C C . ARG A 1 165 ? -15.743 9.093 14.468 1.00 94.69 165 ARG A C 1
ATOM 1297 O O . ARG A 1 165 ? -16.333 8.272 15.169 1.00 94.69 165 ARG A O 1
ATOM 1304 N N . ASP A 1 166 ? -16.309 10.207 14.035 1.00 94.00 166 ASP A N 1
ATOM 1305 C CA . ASP A 1 166 ? -17.605 10.668 14.525 1.00 94.00 166 ASP A CA 1
ATOM 1306 C C . ASP A 1 166 ? -18.780 10.117 13.679 1.00 94.00 166 ASP A C 1
ATOM 1308 O O . ASP A 1 166 ? -19.946 10.371 13.986 1.00 94.00 166 ASP A O 1
ATOM 1312 N N . TYR A 1 167 ? -18.492 9.302 12.653 1.00 94.25 167 TYR A N 1
ATOM 1313 C CA . TYR A 1 167 ? -19.482 8.617 11.814 1.00 94.25 167 TYR A CA 1
ATOM 1314 C C . TYR A 1 167 ? -20.199 7.466 12.550 1.00 94.25 167 TYR A C 1
ATOM 1316 O O . TYR A 1 167 ? -19.549 6.620 13.179 1.00 94.25 167 TYR A O 1
ATOM 1324 N N . VAL A 1 168 ? -21.538 7.412 12.424 1.00 78.94 168 VAL A N 1
ATOM 1325 C CA . VAL A 1 168 ? -22.471 6.495 13.130 1.00 78.94 168 VAL A CA 1
ATOM 1326 C C . VAL A 1 168 ? -23.267 5.607 12.168 1.00 78.94 168 VAL A C 1
ATOM 1328 O O . VAL A 1 168 ? -23.825 6.140 11.188 1.00 78.94 168 VAL A O 1
#

Radius of gyration: 19.34 Å; chains: 1; bounding box: 44×35×52 Å

Foldseek 3Di:
DVLLLVLQQVLCVVVVHPDSDDPDDDDDDDDDDDDDDPDQPCVDPNSVVSSVQSNVVNNVVVCCVVVVDDDPDDWDWDQDPPPDTDTDTDDPPPPPCPPQADPPFDCVCVDDPCPPVPPVVQFDWDADPPPGDTHTGNSNHCLCRHPQLVVVCVVVVVDDPVRSNVGD

Sequence (168 aa):
IITATEAKAHALRLLGRDFTGTTSDAVIAASEGDTVHTYAGTFTEPGKRIYAAVLHGVMEAVKRHEGTVSRGRPSYFIYSRFAEAGWFEWQKEGCPYYPCHFEGQSCDFCYCPFYPCGDETLGEWIDSTTLGGKVFACTNCQLLHEPKRARYLKEHPDASFEEVRDYV

Secondary structure (DSSP, 8-state):
-HHHHHHHHHHHHHTT-S-S--S---------SS---S---TTSHHHHHHHHHHHHHHHHHHHHHTTSS--SS--EEEEE-SSS-EEEEE-STT-TT-SSSSTT---TTSS-TT-S---TTT-EEEE-TTTSSEEEE-TT--TTTSHHHHHHHHH-TT--HHHHHS--

pLDDT: mean 89.22, std 6.55, range [69.44, 97.5]